Protein AF-A0A4U5WR11-F1 (afdb_monomer)

Foldseek 3Di:
DDDDDDDDDDDDDDPPPPPPDQWDFDDDDDDDDDDDPPPPADDDRKRKTWGQLVVLLVVLVVVLVVCVVCVVVVCVVQNDVVSVVVNCVSVVSSVCSVVVVDIDIDIDDADADPNRDRPDDPVCVVCVCVVVVD

pLDDT: mean 70.76, std 23.69, range [25.77, 98.44]

Radius of gyration: 22.67 Å; Cα contacts (8 Å, |Δi|>4): 100; chains: 1; bounding box: 49×56×50 Å

InterPro domains:
  IPR029063 S-adenosyl-L-methionine-dependent methyltransferase superfamily [G3DSA:3.40.50.150] (45-116)
  IPR029063 S-adenosyl-L-methionine-dependent methyltransferase superfamily [SSF53335] (55-112)

Mean predicted aligned error: 14.85 Å

Organism: Streptomyces lasalocidi (NCBI:txid324833)

Nearest PDB structures (foldseek):
  2fk8-assembly1_A  TM=9.604E-01  e=1.296E-01  Mycobacterium tuberculosis H37Rv
  3ujc-assembly1_A  TM=9.455E-01  e=2.044E+00  Plasmodium falciparum
  3ujd-assembly1_A  TM=8.895E-01  e=1.798E+00  Plasmodium falciparum
  3uj7-assembly1_A  TM=9.472E-01  e=2.817E+00  Plasmodium falciparum

Secondary structure (DSSP, 8-state):
-----------------TTS-S-B----PPPPP---TT--SPPP--EEEEPPHHHHHHHHHHHHHHHHHTHHHHHHHH-HHHHHHHHHHHHHHHHHHHTTS---EEEE-----TTS--S--HHHHHHTTGGGG-

Structure (mmCIF, N/CA/C/O backbone):
data_AF-A0A4U5WR11-F1
#
_entry.id   AF-A0A4U5WR11-F1
#
loop_
_atom_site.group_PDB
_atom_site.id
_atom_site.type_symbol
_atom_site.label_atom_id
_atom_site.label_alt_id
_atom_site.label_comp_id
_atom_site.label_asym_id
_atom_site.label_entity_id
_atom_site.label_seq_id
_atom_site.pdbx_PDB_ins_code
_atom_site.Cartn_x
_atom_site.Cartn_y
_atom_site.Cartn_z
_atom_site.occupancy
_atom_site.B_iso_or_equiv
_atom_site.auth_seq_id
_atom_site.auth_comp_id
_atom_site.auth_asym_id
_atom_site.auth_atom_id
_atom_site.pdbx_PDB_model_num
ATOM 1 N N . MET A 1 1 ? 32.693 37.971 -1.511 1.00 29.73 1 MET A N 1
ATOM 2 C CA . MET A 1 1 ? 31.453 38.308 -2.238 1.00 29.73 1 MET A CA 1
ATOM 3 C C . MET A 1 1 ? 31.050 37.138 -3.125 1.00 29.73 1 MET A C 1
ATOM 5 O O . MET A 1 1 ? 31.803 36.830 -4.039 1.00 29.73 1 MET A O 1
ATOM 9 N N . PRO A 1 2 ? 29.925 36.464 -2.843 1.00 39.09 2 PRO A N 1
ATOM 10 C CA . PRO A 1 2 ? 29.260 35.546 -3.765 1.00 39.09 2 PRO A CA 1
ATOM 11 C C . PRO A 1 2 ? 28.144 36.288 -4.528 1.00 39.09 2 PRO A C 1
ATOM 13 O O . PRO A 1 2 ? 27.501 37.163 -3.954 1.00 39.09 2 PRO A O 1
ATOM 16 N N . LEU A 1 3 ? 27.882 35.950 -5.792 1.00 30.75 3 LEU A N 1
ATOM 17 C CA . LEU A 1 3 ? 26.654 36.355 -6.490 1.00 30.75 3 LEU A CA 1
ATOM 18 C C . LEU A 1 3 ? 26.300 35.367 -7.605 1.00 30.75 3 LEU A C 1
ATOM 20 O O . LEU A 1 3 ? 27.138 34.634 -8.121 1.00 30.75 3 LEU A O 1
ATOM 24 N N . ALA A 1 4 ? 25.003 35.319 -7.870 1.00 29.47 4 ALA A N 1
ATOM 25 C CA . ALA A 1 4 ? 24.249 34.216 -8.431 1.00 29.47 4 ALA A CA 1
ATOM 26 C C . ALA A 1 4 ? 24.020 34.308 -9.952 1.00 29.47 4 ALA A C 1
ATOM 28 O O . ALA A 1 4 ? 24.153 35.369 -10.545 1.00 29.47 4 ALA A O 1
ATOM 29 N N . ARG A 1 5 ? 23.450 33.206 -10.470 1.00 30.11 5 ARG A N 1
ATOM 30 C CA . ARG A 1 5 ? 22.416 33.122 -11.525 1.00 30.11 5 ARG A CA 1
ATOM 31 C C . ARG A 1 5 ? 22.797 33.406 -12.986 1.00 30.11 5 ARG A C 1
ATOM 33 O O . ARG A 1 5 ? 23.239 34.482 -13.352 1.00 30.11 5 ARG A O 1
ATOM 40 N N . GLY A 1 6 ? 22.380 32.466 -13.838 1.00 25.77 6 GLY A N 1
ATOM 41 C CA . GLY A 1 6 ? 22.185 32.658 -15.274 1.00 25.77 6 GLY A CA 1
ATOM 42 C C . GLY A 1 6 ? 21.371 31.510 -15.873 1.00 25.77 6 GLY A C 1
ATOM 43 O O . GLY A 1 6 ? 21.933 30.528 -16.340 1.00 25.77 6 GLY A O 1
ATOM 44 N N . LEU A 1 7 ? 20.042 31.622 -15.802 1.00 35.16 7 LEU A N 1
ATOM 45 C CA . LEU A 1 7 ? 19.093 30.849 -16.608 1.00 35.16 7 LEU A CA 1
ATOM 46 C C . LEU A 1 7 ? 19.219 31.299 -18.070 1.00 35.16 7 LEU A C 1
ATOM 48 O O . LEU A 1 7 ? 19.145 32.497 -18.328 1.00 35.16 7 LEU A O 1
ATOM 52 N N . VAL A 1 8 ? 19.302 30.365 -19.016 1.00 34.72 8 VAL A N 1
ATOM 53 C CA . VAL A 1 8 ? 18.933 30.623 -20.416 1.00 34.72 8 VAL A CA 1
ATOM 54 C C . VAL A 1 8 ? 17.836 29.635 -20.783 1.00 34.72 8 VAL A C 1
ATOM 56 O O . VAL A 1 8 ? 18.075 28.440 -20.942 1.00 34.72 8 VAL A O 1
ATOM 59 N N . GLY A 1 9 ? 16.610 30.154 -20.849 1.00 28.62 9 GLY A N 1
ATOM 60 C CA . GLY A 1 9 ? 15.494 29.507 -21.521 1.00 28.62 9 GLY A CA 1
ATOM 61 C C . GLY A 1 9 ? 15.543 29.827 -23.013 1.00 28.62 9 GLY A C 1
ATOM 62 O O . GLY A 1 9 ? 15.762 30.976 -23.390 1.00 28.62 9 GLY A O 1
ATOM 63 N N . GLY A 1 10 ? 15.339 28.807 -23.844 1.00 28.31 10 GLY A N 1
ATOM 64 C CA . GLY A 1 10 ? 14.993 28.942 -25.258 1.00 28.31 10 GLY A CA 1
ATOM 65 C C . GLY A 1 10 ? 13.517 28.573 -25.478 1.00 28.31 10 GLY A C 1
ATOM 66 O O . GLY A 1 10 ? 12.977 27.782 -24.699 1.00 28.31 10 GLY A O 1
ATOM 67 N N . PRO A 1 11 ? 12.835 29.148 -26.485 1.00 43.34 11 PRO A N 1
ATOM 68 C CA . PRO A 1 11 ? 11.390 29.322 -26.469 1.00 43.34 11 PRO A CA 1
ATOM 69 C C . PRO A 1 11 ? 10.694 28.386 -27.459 1.00 43.34 11 PRO A C 1
ATOM 71 O O . PRO A 1 11 ? 10.675 28.680 -28.639 1.00 43.34 11 PRO A O 1
ATOM 74 N N . HIS A 1 12 ? 10.061 27.312 -26.989 1.00 32.62 12 HIS A N 1
ATOM 75 C CA . HIS A 1 12 ? 8.885 26.720 -27.642 1.00 32.62 12 HIS A CA 1
ATOM 76 C C . HIS A 1 12 ? 8.052 26.018 -26.569 1.00 32.62 12 HIS A C 1
ATOM 78 O O . HIS A 1 12 ? 8.294 24.874 -26.194 1.00 32.62 12 HIS A O 1
ATOM 84 N N . GLY A 1 13 ? 7.089 26.759 -26.023 1.00 31.64 13 GLY A N 1
ATOM 85 C CA . GLY A 1 13 ? 6.058 26.207 -25.165 1.00 31.64 13 GLY A CA 1
ATOM 86 C C . GLY A 1 13 ? 5.026 25.470 -26.007 1.00 31.64 13 GLY A C 1
ATOM 87 O O . GLY A 1 13 ? 4.262 26.088 -26.740 1.00 31.64 13 GLY A O 1
ATOM 88 N N . THR A 1 14 ? 4.952 24.159 -25.833 1.00 31.53 14 THR A N 1
ATOM 89 C CA . THR A 1 14 ? 3.661 23.473 -25.801 1.00 31.53 14 THR A CA 1
ATOM 90 C C . THR A 1 14 ? 3.428 23.064 -24.352 1.00 31.53 14 THR A C 1
ATOM 92 O O . THR A 1 14 ? 4.290 22.376 -23.797 1.00 31.53 14 THR A O 1
ATOM 95 N N . PRO A 1 15 ? 2.325 23.477 -23.704 1.00 31.36 15 PRO A N 1
ATOM 96 C CA . PRO A 1 15 ? 2.013 23.021 -22.359 1.00 31.36 15 PRO A CA 1
ATOM 97 C C . PRO A 1 15 ? 1.760 21.514 -22.419 1.00 31.36 15 PRO A C 1
ATOM 99 O O . PRO A 1 15 ? 0.727 21.056 -22.907 1.00 31.36 15 PRO A O 1
ATOM 102 N N . THR A 1 16 ? 2.724 20.720 -21.958 1.00 36.72 16 THR A N 1
ATOM 103 C CA . THR A 1 16 ? 2.496 19.303 -21.702 1.00 36.72 16 THR A CA 1
ATOM 104 C C . THR A 1 16 ? 1.477 19.215 -20.577 1.00 36.72 16 THR A C 1
ATOM 106 O O . THR A 1 16 ? 1.727 19.579 -19.431 1.00 36.72 16 THR A O 1
ATOM 109 N N . SER A 1 17 ? 0.278 18.799 -20.966 1.00 30.62 17 SER A N 1
ATOM 110 C CA . SER A 1 17 ? -0.873 18.575 -20.105 1.00 30.62 17 SER A CA 1
ATOM 111 C C . SER A 1 17 ? -0.467 17.907 -18.775 1.00 30.62 17 SER A C 1
ATOM 113 O O . SER A 1 17 ? 0.213 16.872 -18.800 1.00 30.62 17 SER A O 1
ATOM 115 N N . PRO A 1 18 ? -0.900 18.427 -17.607 1.00 29.11 18 PRO A N 1
ATOM 116 C CA . PRO A 1 18 ? -0.550 17.886 -16.285 1.00 29.11 18 PRO A CA 1
ATOM 117 C C . PRO A 1 18 ? -1.101 16.470 -16.027 1.00 29.11 18 PRO A C 1
ATOM 119 O O . PRO A 1 18 ? -0.848 15.879 -14.979 1.00 29.11 18 PRO A O 1
ATOM 122 N N . LEU A 1 19 ? -1.828 15.899 -16.990 1.00 33.19 19 LEU A N 1
ATOM 123 C CA . LEU A 1 19 ? -2.414 14.565 -16.929 1.00 33.19 19 LEU A CA 1
ATOM 124 C C . LEU A 1 19 ? -1.538 13.457 -17.549 1.00 33.19 19 LEU A C 1
ATOM 126 O O . LEU A 1 19 ? -1.915 12.294 -17.464 1.00 33.19 19 LEU A O 1
ATOM 130 N N . SER A 1 20 ? -0.356 13.763 -18.105 1.00 38.94 20 SER A N 1
ATOM 131 C CA . SER A 1 20 ? 0.486 12.756 -18.788 1.00 38.94 20 SER A CA 1
ATOM 132 C C . SER A 1 20 ? 1.690 12.224 -17.989 1.00 38.94 20 SER A C 1
ATOM 134 O O . SER A 1 20 ? 2.526 11.517 -18.551 1.00 38.94 20 SER A O 1
ATOM 136 N N . MET A 1 21 ? 1.812 12.511 -16.689 1.00 46.09 21 MET A N 1
ATOM 137 C CA . MET A 1 21 ? 2.940 12.019 -15.877 1.00 46.09 21 MET A CA 1
ATOM 138 C C . MET A 1 21 ? 2.482 11.157 -14.686 1.00 46.09 21 MET A C 1
ATOM 140 O O . MET A 1 21 ? 2.283 11.673 -13.583 1.00 46.09 21 MET A O 1
ATOM 144 N N . PRO A 1 22 ? 2.363 9.819 -14.836 1.00 44.09 22 PRO A N 1
ATOM 145 C CA . PRO A 1 22 ? 2.345 8.916 -13.691 1.00 44.09 22 PRO A CA 1
ATOM 146 C C . PRO A 1 22 ? 3.694 8.241 -13.419 1.00 44.09 22 PRO A C 1
ATOM 148 O O . PRO A 1 22 ? 3.858 7.724 -12.322 1.00 44.09 22 PRO A O 1
ATOM 151 N N . PHE A 1 23 ? 4.654 8.237 -14.345 1.00 42.38 23 PHE A N 1
ATOM 152 C CA . PHE A 1 23 ? 5.842 7.389 -14.230 1.00 42.38 23 PH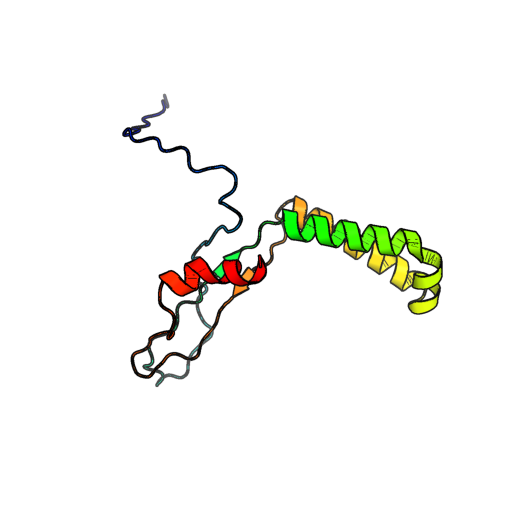E A CA 1
ATOM 153 C C . PHE A 1 23 ? 7.127 8.200 -14.355 1.00 42.38 23 PHE A C 1
ATOM 155 O O . PHE A 1 23 ? 7.453 8.711 -15.422 1.00 42.38 23 PHE A O 1
ATOM 162 N N . THR A 1 24 ? 7.894 8.286 -13.270 1.00 47.59 24 THR A N 1
ATOM 163 C CA . THR A 1 24 ? 9.300 8.677 -13.364 1.00 47.59 24 THR A CA 1
ATOM 164 C C . THR A 1 24 ? 10.108 7.434 -13.728 1.00 47.59 24 THR A C 1
ATOM 166 O O . THR A 1 24 ? 10.498 6.637 -12.874 1.00 47.59 24 THR A O 1
ATOM 169 N N . CYS A 1 25 ? 10.348 7.239 -15.025 1.00 42.84 25 CYS A N 1
ATOM 170 C CA . CYS A 1 25 ? 11.342 6.285 -15.512 1.00 42.84 25 CYS A CA 1
ATOM 171 C C . CYS A 1 25 ? 12.740 6.836 -15.196 1.00 42.84 25 CYS A C 1
ATOM 173 O O . CYS A 1 25 ? 13.353 7.519 -16.010 1.00 42.84 25 CYS A O 1
ATOM 175 N N . GLN A 1 26 ? 13.236 6.597 -13.981 1.00 42.78 26 GLN A N 1
ATOM 176 C CA . GLN A 1 26 ? 14.629 6.871 -13.632 1.00 42.78 26 GLN A CA 1
ATOM 177 C C . GLN A 1 26 ? 15.473 5.628 -13.913 1.00 42.78 26 GLN A C 1
ATOM 179 O O . GLN A 1 26 ? 15.423 4.644 -13.172 1.00 42.78 26 GLN A O 1
ATOM 184 N N . GLY A 1 27 ? 16.292 5.694 -14.963 1.00 34.53 27 GLY A N 1
ATOM 185 C CA . GLY A 1 27 ? 17.393 4.759 -15.158 1.00 34.53 27 GLY A CA 1
ATOM 186 C C . GLY A 1 27 ? 18.467 5.004 -14.099 1.00 34.53 27 GLY A C 1
ATOM 187 O O . GLY A 1 27 ? 19.276 5.913 -14.243 1.00 34.53 27 GLY A O 1
ATOM 188 N N . ARG A 1 28 ? 18.471 4.219 -13.018 1.00 39.41 28 ARG A N 1
ATOM 189 C CA . ARG A 1 28 ? 19.668 4.039 -12.183 1.00 39.41 28 ARG A CA 1
ATOM 190 C C . ARG A 1 28 ? 20.132 2.598 -12.300 1.00 39.41 28 ARG A C 1
ATOM 192 O O . ARG A 1 28 ? 19.418 1.670 -11.928 1.00 39.41 28 ARG A O 1
ATOM 199 N N . GLU A 1 29 ? 21.329 2.456 -12.847 1.00 38.88 29 GLU A N 1
ATOM 200 C CA . GLU A 1 29 ? 22.064 1.210 -13.014 1.00 38.88 29 GLU A CA 1
ATOM 201 C C . GLU A 1 29 ? 22.345 0.602 -11.633 1.00 38.88 29 GLU A C 1
ATOM 203 O O . GLU A 1 29 ? 22.996 1.214 -10.790 1.00 38.88 29 GLU A O 1
ATOM 208 N N . THR A 1 30 ? 21.816 -0.593 -11.369 1.00 40.06 30 THR A N 1
ATOM 209 C CA . THR A 1 30 ? 22.225 -1.390 -10.203 1.00 40.06 30 THR A CA 1
ATOM 210 C C . THR A 1 30 ? 23.312 -2.356 -10.679 1.00 40.06 30 THR A C 1
ATOM 212 O O . THR A 1 30 ? 23.058 -3.081 -11.645 1.00 40.06 30 THR A O 1
ATOM 215 N N . PRO A 1 31 ? 24.509 -2.392 -10.066 1.00 36.53 31 PRO A N 1
ATOM 216 C CA . PRO A 1 31 ? 25.561 -3.300 -10.506 1.00 36.53 31 PRO A CA 1
ATOM 217 C C . PRO A 1 31 ? 25.120 -4.756 -10.263 1.00 36.53 31 PRO A C 1
ATOM 219 O O . PRO A 1 31 ? 24.656 -5.079 -9.164 1.00 36.53 31 PRO A O 1
ATOM 222 N N . PRO A 1 32 ? 25.207 -5.650 -11.265 1.00 48.34 32 PRO A N 1
ATOM 223 C CA . PRO A 1 32 ? 24.748 -7.027 -11.112 1.00 48.34 32 PRO A CA 1
ATOM 224 C C . PRO A 1 32 ? 25.657 -7.838 -10.171 1.00 48.34 32 PRO A C 1
ATOM 226 O O . PRO A 1 32 ? 26.868 -7.622 -10.105 1.00 48.34 32 PRO A O 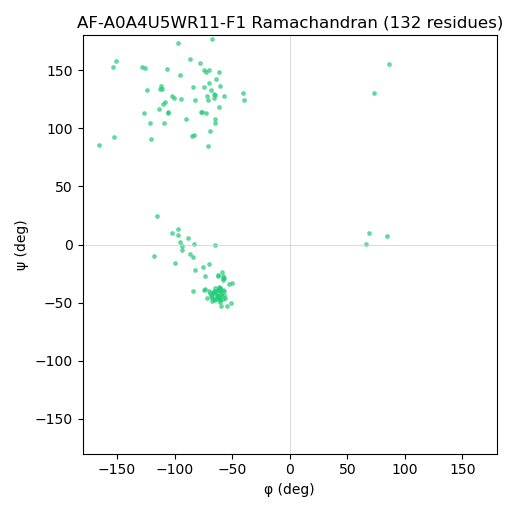1
ATOM 229 N N . ARG A 1 33 ? 25.077 -8.830 -9.473 1.00 53.31 33 ARG A N 1
ATOM 230 C CA . ARG A 1 33 ? 25.840 -9.875 -8.761 1.00 53.31 33 ARG A CA 1
ATOM 231 C C . ARG A 1 33 ? 26.685 -10.687 -9.757 1.00 53.31 33 ARG A C 1
ATOM 233 O O . ARG A 1 33 ? 26.277 -10.869 -10.904 1.00 53.31 33 ARG A O 1
ATOM 240 N N . ARG A 1 34 ? 27.851 -11.163 -9.284 1.00 48.81 34 ARG A N 1
ATOM 241 C CA . ARG A 1 34 ? 28.904 -11.867 -10.049 1.00 48.81 34 ARG A CA 1
ATOM 242 C C . ARG A 1 34 ? 28.332 -12.843 -11.083 1.00 48.81 34 ARG A C 1
ATOM 244 O O . ARG A 1 34 ? 27.572 -13.743 -10.737 1.00 48.81 34 ARG A O 1
ATOM 251 N N . THR A 1 35 ? 28.734 -12.668 -12.337 1.00 54.09 35 THR A N 1
ATOM 252 C CA . THR A 1 35 ? 28.397 -13.571 -13.440 1.00 54.09 35 THR A CA 1
ATOM 253 C C . THR A 1 35 ? 29.351 -14.737 -13.583 1.00 54.09 35 THR A C 1
ATOM 255 O O . THR A 1 35 ? 30.494 -14.686 -13.135 1.00 54.09 35 THR A O 1
ATOM 258 N N . ARG A 1 36 ? 28.860 -15.781 -14.261 1.00 55.94 36 ARG A N 1
ATOM 259 C CA . ARG A 1 36 ? 29.685 -16.852 -14.815 1.00 55.94 36 ARG A CA 1
ATOM 260 C C . ARG A 1 36 ? 30.674 -16.239 -15.829 1.00 55.94 36 ARG A C 1
ATOM 262 O O . ARG A 1 36 ? 30.237 -15.386 -16.600 1.00 55.94 36 ARG A O 1
ATOM 269 N N . PRO A 1 37 ? 31.956 -16.639 -15.832 1.00 61.59 37 PRO A N 1
ATOM 270 C CA . PRO A 1 37 ? 32.985 -16.015 -16.671 1.00 61.59 37 PRO A CA 1
ATOM 271 C C . PRO A 1 37 ? 32.698 -16.031 -18.185 1.00 61.59 37 PRO A C 1
ATOM 273 O O . PRO A 1 37 ? 33.064 -15.077 -18.859 1.00 61.59 37 PRO A O 1
ATOM 276 N N . ASP A 1 38 ? 31.988 -17.047 -18.693 1.00 62.28 38 ASP A N 1
ATOM 277 C CA . ASP A 1 38 ? 31.788 -17.276 -20.141 1.00 62.28 38 ASP A CA 1
ATOM 278 C C . ASP A 1 38 ? 30.465 -16.726 -20.717 1.00 62.28 38 ASP A C 1
ATOM 280 O O . ASP A 1 38 ? 30.049 -17.095 -21.817 1.00 62.28 38 ASP A O 1
ATOM 284 N N . ASP A 1 39 ? 29.737 -15.878 -19.984 1.00 64.19 39 ASP A N 1
ATOM 285 C CA . ASP A 1 39 ? 28.475 -15.320 -20.492 1.00 64.19 39 ASP A CA 1
ATOM 286 C C . ASP A 1 39 ? 28.715 -14.073 -21.361 1.00 64.19 39 ASP A C 1
ATOM 288 O O . ASP A 1 39 ? 28.789 -12.948 -20.864 1.00 64.19 39 ASP A O 1
ATOM 292 N N . HIS A 1 40 ? 28.828 -14.286 -22.675 1.00 65.62 40 HIS A N 1
ATOM 293 C CA . HIS A 1 40 ? 29.012 -13.232 -23.680 1.00 65.62 40 HIS A CA 1
ATOM 294 C C . HIS A 1 40 ? 27.700 -12.638 -24.220 1.00 65.62 40 HIS A C 1
ATOM 296 O O . HIS A 1 40 ? 27.734 -11.833 -25.154 1.00 65.62 40 HIS A O 1
ATOM 302 N N . ARG A 1 41 ? 26.528 -13.013 -23.682 1.00 63.56 41 ARG A N 1
ATOM 303 C CA . ARG A 1 41 ? 25.260 -12.462 -24.182 1.00 63.56 41 ARG A CA 1
ATOM 304 C C . ARG A 1 41 ? 25.115 -10.982 -23.807 1.00 63.56 41 ARG A C 1
ATOM 306 O O . ARG A 1 41 ? 25.396 -10.608 -22.664 1.00 63.56 41 ARG A O 1
ATOM 313 N N . PRO A 1 42 ? 24.609 -10.132 -24.720 1.00 49.78 42 PRO A N 1
ATOM 314 C CA . PRO A 1 42 ? 24.244 -8.763 -24.380 1.00 49.78 42 PRO A CA 1
ATOM 315 C C . PRO A 1 42 ? 23.213 -8.760 -23.240 1.00 49.78 42 PRO A C 1
ATOM 317 O O . PRO A 1 42 ? 22.198 -9.459 -23.276 1.00 49.78 42 PRO A O 1
ATOM 320 N N . ARG A 1 43 ? 23.502 -7.986 -22.187 1.00 55.72 43 ARG A N 1
ATOM 321 C CA . ARG A 1 43 ? 22.645 -7.874 -21.000 1.00 55.72 43 ARG A CA 1
ATOM 322 C C . ARG A 1 43 ? 21.383 -7.083 -21.359 1.00 55.72 43 ARG A C 1
ATOM 324 O O . ARG A 1 43 ? 21.518 -5.949 -21.825 1.00 55.72 43 ARG A O 1
ATOM 331 N N . PRO A 1 44 ? 20.171 -7.591 -21.077 1.00 53.25 44 PRO A N 1
ATOM 332 C CA . PRO A 1 44 ? 18.981 -6.761 -21.187 1.00 53.25 44 PRO A CA 1
ATOM 333 C C . PRO A 1 44 ? 19.068 -5.635 -20.149 1.00 53.25 44 PRO A C 1
ATOM 335 O O . PRO A 1 44 ? 19.308 -5.889 -18.967 1.00 53.25 44 PRO A O 1
ATOM 338 N N . ARG A 1 45 ? 18.886 -4.381 -20.580 1.00 55.06 45 ARG A N 1
ATOM 339 C CA . ARG A 1 45 ? 18.732 -3.248 -19.658 1.00 55.06 45 ARG A CA 1
ATOM 340 C C . ARG A 1 45 ? 17.302 -3.295 -19.112 1.00 55.06 45 ARG A C 1
ATOM 342 O O . ARG A 1 45 ? 16.375 -3.136 -19.904 1.00 55.06 45 ARG A O 1
ATOM 349 N N . PRO A 1 46 ? 17.081 -3.541 -17.810 1.00 57.84 46 PRO A N 1
ATOM 350 C CA . PRO A 1 46 ? 15.727 -3.597 -17.283 1.00 57.84 46 PRO A CA 1
ATOM 351 C C . PRO A 1 46 ? 15.076 -2.217 -17.394 1.00 57.84 46 PRO A C 1
ATOM 353 O O . PRO A 1 46 ? 15.605 -1.223 -16.892 1.00 57.84 46 PRO A O 1
ATOM 356 N N . PHE A 1 47 ? 13.909 -2.161 -18.031 1.00 59.38 47 PHE A N 1
ATOM 357 C CA . PHE A 1 47 ? 13.048 -0.989 -17.960 1.00 59.38 47 PHE A CA 1
ATOM 358 C C . PHE A 1 47 ? 12.421 -0.951 -16.561 1.00 59.38 47 PHE A C 1
ATOM 360 O O . PHE A 1 47 ? 11.658 -1.846 -16.190 1.00 59.38 47 PHE A O 1
ATOM 367 N N . ARG A 1 48 ? 12.791 0.059 -15.765 1.00 64.38 48 ARG A N 1
ATOM 368 C CA . ARG A 1 48 ? 12.259 0.293 -14.416 1.00 64.38 48 ARG A CA 1
ATOM 369 C C . ARG A 1 48 ? 11.307 1.481 -14.446 1.00 64.38 48 ARG A C 1
ATOM 371 O O . ARG A 1 48 ? 11.734 2.620 -14.634 1.00 64.38 48 ARG A O 1
ATOM 378 N N . CYS A 1 49 ? 10.031 1.209 -14.206 1.00 66.06 49 CYS A N 1
ATOM 379 C CA . CYS A 1 49 ? 9.000 2.231 -14.069 1.00 66.06 49 CYS A CA 1
ATOM 380 C C . CYS A 1 49 ? 8.633 2.358 -12.589 1.00 66.06 49 CYS A C 1
ATOM 382 O O . CYS A 1 49 ? 8.072 1.424 -12.008 1.00 66.06 49 CYS A O 1
ATOM 384 N N . ARG A 1 50 ? 8.928 3.505 -11.965 1.00 72.75 50 ARG A N 1
ATOM 385 C CA . ARG A 1 50 ? 8.482 3.769 -10.592 1.00 72.75 50 ARG A CA 1
ATOM 386 C C . ARG A 1 50 ? 7.041 4.264 -10.613 1.00 72.75 50 ARG A C 1
ATOM 388 O O . ARG A 1 50 ? 6.730 5.253 -11.276 1.00 72.75 50 ARG A O 1
ATOM 395 N N . ALA A 1 51 ? 6.167 3.579 -9.883 1.00 73.31 51 ALA A N 1
ATOM 396 C CA . ALA A 1 51 ? 4.790 4.017 -9.709 1.00 73.31 51 ALA A CA 1
ATOM 397 C C . ALA A 1 51 ? 4.730 5.234 -8.765 1.00 73.31 51 ALA A C 1
ATOM 399 O O . ALA A 1 51 ? 5.535 5.345 -7.833 1.00 73.31 51 ALA A O 1
ATOM 400 N N . PRO A 1 52 ? 3.764 6.146 -8.956 1.00 79.25 52 PRO A N 1
ATOM 401 C CA . PRO A 1 52 ? 3.630 7.302 -8.092 1.00 79.25 52 PRO A CA 1
ATOM 402 C C . PRO A 1 52 ? 3.048 6.862 -6.746 1.00 79.25 52 PRO A C 1
ATOM 404 O O . PRO A 1 52 ? 2.050 6.138 -6.698 1.00 79.25 52 PRO A O 1
ATOM 407 N N . ALA A 1 53 ? 3.625 7.359 -5.649 1.00 82.38 53 ALA A N 1
ATOM 408 C CA . ALA A 1 53 ? 3.236 6.988 -4.288 1.00 82.38 53 ALA A CA 1
ATOM 409 C C . ALA A 1 53 ? 1.729 7.136 -4.014 1.00 82.38 53 ALA A C 1
ATOM 411 O O . ALA A 1 53 ? 1.139 6.294 -3.339 1.00 82.38 53 ALA A O 1
ATOM 412 N N . ARG A 1 54 ? 1.079 8.140 -4.628 1.00 86.81 54 ARG A N 1
ATOM 413 C CA . ARG A 1 54 ? -0.371 8.386 -4.518 1.00 86.81 54 ARG A CA 1
ATOM 414 C C . ARG A 1 54 ? -1.227 7.145 -4.780 1.00 86.81 54 ARG A C 1
ATOM 416 O O . ARG A 1 54 ? -2.308 7.026 -4.215 1.00 86.81 54 ARG A O 1
ATOM 423 N N . ARG A 1 55 ? -0.782 6.244 -5.670 1.00 86.00 55 ARG A N 1
ATOM 424 C CA . ARG A 1 55 ? -1.557 5.050 -6.020 1.00 86.00 55 ARG A CA 1
ATOM 425 C C . ARG A 1 55 ? -1.605 4.078 -4.848 1.00 86.00 55 ARG A C 1
ATOM 427 O O . ARG A 1 55 ? -2.670 3.552 -4.562 1.00 86.00 55 ARG A O 1
ATOM 434 N N . HIS A 1 56 ? -0.488 3.895 -4.152 1.00 89.31 56 HIS A N 1
ATOM 435 C CA . HIS A 1 56 ? -0.424 3.009 -2.994 1.00 89.31 56 HIS A CA 1
ATOM 436 C C . HIS A 1 56 ? -1.105 3.608 -1.775 1.00 89.31 56 HIS A C 1
ATOM 438 O O . HIS A 1 56 ? -1.837 2.883 -1.117 1.00 89.31 56 HIS A O 1
ATOM 444 N N . VAL A 1 57 ? -0.966 4.918 -1.542 1.00 93.75 57 VAL A N 1
ATOM 445 C CA . VAL A 1 57 ? -1.703 5.608 -0.468 1.00 93.75 57 VAL A CA 1
ATOM 446 C C . VAL A 1 57 ? -3.208 5.359 -0.608 1.00 93.75 57 VAL A C 1
ATOM 448 O O . VAL A 1 57 ? -3.813 4.788 0.289 1.00 93.75 57 VAL A O 1
ATOM 451 N N . ARG A 1 58 ? -3.790 5.631 -1.788 1.00 94.44 58 ARG A N 1
ATOM 452 C CA . ARG A 1 58 ? -5.225 5.394 -2.045 1.00 94.44 58 ARG A CA 1
ATOM 453 C C . ARG A 1 58 ? -5.653 3.943 -1.819 1.00 94.44 58 ARG A C 1
ATOM 455 O O . ARG A 1 58 ? -6.744 3.693 -1.317 1.00 94.44 58 ARG A O 1
ATOM 462 N N . THR A 1 59 ? -4.827 2.982 -2.229 1.00 95.06 59 THR A N 1
ATOM 463 C CA . THR A 1 59 ? -5.117 1.556 -2.033 1.00 95.06 59 THR A CA 1
ATOM 464 C C . THR A 1 59 ? -5.080 1.174 -0.556 1.00 95.06 59 THR A C 1
ATOM 466 O O . THR A 1 59 ? -5.992 0.501 -0.084 1.00 95.06 59 THR A O 1
ATOM 469 N N . ILE A 1 60 ? -4.059 1.620 0.174 1.00 96.31 60 ILE A N 1
ATOM 470 C CA . ILE A 1 60 ? -3.901 1.324 1.598 1.00 96.31 60 ILE A CA 1
ATOM 471 C C . ILE A 1 60 ? -5.028 1.973 2.405 1.00 96.31 60 ILE A C 1
ATOM 473 O O . ILE A 1 60 ? -5.593 1.309 3.267 1.00 96.31 60 ILE A O 1
ATOM 477 N N . ASP A 1 61 ? -5.426 3.204 2.076 1.00 96.88 61 ASP A N 1
ATOM 478 C CA . ASP A 1 61 ? -6.562 3.878 2.714 1.00 96.88 61 ASP A CA 1
ATOM 479 C C . ASP A 1 61 ? -7.866 3.094 2.520 1.00 96.88 61 ASP A C 1
ATOM 481 O O . ASP A 1 61 ? -8.641 2.918 3.462 1.00 96.88 61 ASP A O 1
ATOM 485 N N . ALA A 1 62 ? -8.103 2.567 1.313 1.00 97.69 62 ALA A N 1
ATOM 486 C CA . ALA A 1 62 ? -9.271 1.735 1.039 1.00 97.69 62 ALA A CA 1
ATOM 487 C C . ALA A 1 62 ? -9.255 0.430 1.856 1.00 97.69 62 ALA A C 1
ATOM 489 O O . ALA A 1 62 ? -10.292 0.024 2.388 1.00 97.69 62 ALA A O 1
ATOM 490 N N . TRP A 1 63 ? -8.092 -0.212 1.993 1.00 97.50 63 TRP A N 1
ATOM 491 C CA . TRP A 1 63 ? -7.938 -1.420 2.809 1.00 97.50 63 TRP A CA 1
ATOM 492 C C . TRP A 1 63 ? -8.100 -1.143 4.300 1.00 97.50 63 TRP A C 1
ATOM 494 O O . TRP A 1 63 ? -8.811 -1.883 4.973 1.00 97.50 63 TRP A O 1
ATOM 504 N N . HIS A 1 64 ? -7.498 -0.066 4.802 1.00 97.56 64 HIS A N 1
ATOM 505 C CA . HIS A 1 64 ? -7.633 0.359 6.190 1.00 97.56 64 HIS A CA 1
ATOM 506 C C . HIS A 1 64 ? -9.096 0.663 6.520 1.00 97.56 64 HIS A C 1
ATOM 508 O O . HIS A 1 64 ? -9.630 0.103 7.469 1.00 97.56 64 HIS A O 1
ATOM 514 N N . ARG A 1 65 ? -9.798 1.433 5.677 1.00 98.00 65 ARG A N 1
ATOM 515 C CA . ARG A 1 65 ? -11.237 1.682 5.845 1.00 98.00 65 ARG A CA 1
ATOM 516 C C . ARG A 1 65 ? -12.048 0.384 5.897 1.00 98.00 65 ARG A C 1
ATOM 518 O O . ARG A 1 65 ? -12.866 0.215 6.792 1.00 98.00 65 ARG A O 1
ATOM 525 N N . THR A 1 66 ? -11.785 -0.544 4.979 1.00 97.50 66 THR A N 1
ATOM 526 C CA . THR A 1 66 ? -12.480 -1.844 4.945 1.00 97.50 66 THR A CA 1
ATOM 527 C C . THR A 1 66 ? -12.206 -2.664 6.212 1.00 97.50 66 THR A C 1
ATOM 529 O O . THR A 1 66 ? -13.102 -3.321 6.737 1.00 97.50 66 THR A O 1
ATOM 532 N N . GLN A 1 67 ? -10.973 -2.629 6.726 1.00 97.19 67 GLN A N 1
ATOM 533 C CA . GLN A 1 67 ? -10.613 -3.283 7.982 1.00 97.19 67 GLN A CA 1
ATOM 534 C C . GLN A 1 67 ? -11.374 -2.680 9.168 1.00 97.19 67 GLN A C 1
ATOM 536 O O . GLN A 1 67 ? -11.878 -3.437 9.994 1.00 97.19 67 GLN A O 1
ATOM 541 N N . GLU A 1 68 ? -11.485 -1.354 9.237 1.00 97.69 68 GLU A N 1
ATOM 542 C CA . GLU A 1 68 ? -12.225 -0.664 10.296 1.00 97.69 68 GLU A CA 1
ATOM 543 C C . GLU A 1 68 ? -13.720 -0.973 10.264 1.00 97.69 68 GLU A C 1
ATOM 545 O O . GLU A 1 68 ? -14.299 -1.360 11.279 1.00 97.69 68 GLU A O 1
ATOM 550 N N . GLU A 1 69 ? -14.335 -0.885 9.084 1.00 98.44 69 GLU A N 1
ATOM 551 C CA . GLU A 1 69 ? -15.754 -1.202 8.875 1.00 98.44 69 GLU A CA 1
ATOM 552 C C . GLU A 1 69 ? -16.089 -2.649 9.284 1.00 98.44 69 GLU A C 1
ATOM 554 O O . GLU A 1 69 ? -17.201 -2.944 9.726 1.00 98.44 69 GLU A O 1
ATOM 559 N N . HIS A 1 70 ? -15.119 -3.562 9.187 1.00 97.69 70 HIS A N 1
ATOM 560 C CA . HIS A 1 70 ? -15.287 -4.980 9.501 1.00 97.69 70 HIS A CA 1
ATOM 561 C C . HIS A 1 70 ? -14.453 -5.460 10.694 1.00 97.69 70 HIS A C 1
ATOM 563 O O . HIS A 1 70 ? -14.194 -6.663 10.814 1.00 97.69 70 HIS A O 1
ATOM 569 N N . TRP A 1 71 ? -14.079 -4.560 11.607 1.00 97.62 71 TRP A N 1
ATOM 570 C CA . TRP A 1 71 ? -13.116 -4.839 12.676 1.00 97.62 71 TRP A CA 1
ATOM 571 C C . TRP A 1 71 ? -13.438 -6.102 13.482 1.00 97.62 71 TRP A C 1
ATOM 573 O O . TRP A 1 71 ? -12.602 -6.994 13.599 1.00 97.62 71 TRP A O 1
ATOM 583 N N . ALA A 1 72 ? -14.674 -6.250 13.970 1.00 98.12 72 ALA A N 1
ATOM 584 C CA . ALA A 1 72 ? -15.072 -7.414 14.769 1.00 98.12 72 ALA A CA 1
ATOM 585 C C . ALA A 1 72 ? -14.933 -8.745 14.003 1.00 98.12 72 ALA A C 1
ATOM 587 O O . ALA A 1 72 ? -14.527 -9.764 14.566 1.00 98.12 72 ALA A O 1
ATOM 588 N N . ARG A 1 73 ? -15.243 -8.746 12.699 1.00 98.06 73 ARG A N 1
ATOM 589 C CA . ARG A 1 73 ? -15.060 -9.918 11.832 1.00 98.06 73 ARG A CA 1
ATOM 590 C C . ARG A 1 73 ? -13.578 -10.198 11.596 1.00 98.06 73 ARG A C 1
ATOM 592 O O . ARG A 1 73 ? -13.187 -11.361 11.582 1.00 98.06 73 ARG A O 1
ATOM 599 N N . PHE A 1 74 ? -12.776 -9.154 11.415 1.00 97.56 74 PHE A N 1
ATOM 600 C CA . PHE A 1 74 ? -11.337 -9.270 11.213 1.00 97.56 74 PHE A CA 1
ATOM 601 C C . PHE A 1 74 ? -10.640 -9.821 12.466 1.00 97.56 74 PHE A C 1
ATOM 603 O O . PHE A 1 74 ? -9.923 -10.812 12.377 1.00 97.56 74 PHE A O 1
ATOM 610 N N . VAL A 1 75 ? -10.954 -9.285 13.651 1.00 98.44 75 VAL A N 1
ATOM 611 C CA . VAL A 1 75 ? -10.462 -9.785 14.948 1.00 98.44 75 VAL A CA 1
ATOM 612 C C . VAL A 1 75 ? -10.824 -11.253 15.156 1.00 98.44 75 VAL A C 1
ATOM 614 O O . VAL A 1 75 ? -9.974 -12.039 15.554 1.00 98.44 75 VAL A O 1
ATOM 617 N N . ARG A 1 76 ? -12.052 -11.666 14.828 1.00 98.31 76 ARG A N 1
ATOM 618 C CA . ARG A 1 76 ? -12.445 -13.085 14.891 1.00 98.31 76 ARG A CA 1
ATOM 619 C C . ARG A 1 76 ? -11.650 -13.992 13.950 1.00 98.31 76 ARG A C 1
ATOM 621 O O . ARG A 1 76 ? -11.573 -15.187 14.204 1.00 98.31 76 ARG A O 1
ATOM 628 N N . MET A 1 77 ? -11.132 -13.454 12.848 1.00 97.81 77 MET A N 1
ATOM 629 C CA . MET A 1 77 ? -10.399 -14.220 11.840 1.00 97.81 77 MET A CA 1
ATOM 630 C C . MET A 1 77 ? -8.925 -14.392 12.203 1.00 97.81 77 MET A C 1
ATOM 632 O O . MET A 1 77 ? -8.371 -15.460 11.966 1.00 97.81 77 MET A O 1
ATOM 636 N N . VAL A 1 78 ? -8.296 -13.349 12.751 1.00 97.00 78 VAL A N 1
ATOM 637 C CA . VAL A 1 78 ? -6.838 -13.311 12.960 1.00 97.00 78 VAL A CA 1
ATOM 638 C C . VAL A 1 78 ? -6.409 -13.199 14.427 1.00 97.00 78 VAL A C 1
ATOM 640 O O . VAL A 1 78 ? -5.230 -13.351 14.718 1.00 97.00 78 VAL A O 1
ATOM 643 N N . GLY A 1 79 ? -7.335 -12.939 15.350 1.00 97.69 79 GLY A N 1
ATOM 644 C CA . GLY A 1 79 ? -7.036 -12.584 16.739 1.00 97.69 79 GLY A CA 1
ATOM 645 C C . GLY A 1 79 ? -6.801 -11.081 16.932 1.00 97.69 79 GLY A C 1
ATOM 646 O O . GLY A 1 79 ? -6.443 -10.351 16.006 1.00 97.69 79 GLY A O 1
ATOM 647 N N . GLU A 1 80 ? -7.021 -10.591 18.154 1.00 97.69 80 GLU A N 1
ATOM 648 C CA . GLU A 1 8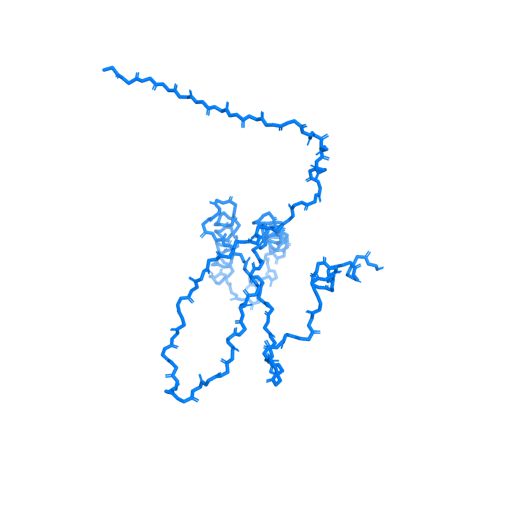0 ? -6.976 -9.154 18.459 1.00 97.69 80 GLU A CA 1
ATOM 649 C C . GLU A 1 80 ? -5.572 -8.550 18.324 1.00 97.69 80 GLU A C 1
ATOM 651 O O . GLU A 1 80 ? -5.416 -7.466 17.760 1.00 97.69 80 GLU A O 1
ATOM 656 N N . GLU A 1 81 ? -4.544 -9.253 18.798 1.00 98.12 81 GLU A N 1
ATOM 657 C CA . GLU A 1 81 ? -3.153 -8.800 18.706 1.00 98.12 81 GLU A CA 1
ATOM 658 C C . GLU A 1 81 ? -2.737 -8.600 17.243 1.00 98.12 81 GLU A C 1
ATOM 660 O O . GLU A 1 81 ? -2.322 -7.510 16.841 1.00 98.12 81 GLU A O 1
ATOM 665 N N . THR A 1 82 ? -2.941 -9.625 16.413 1.00 97.94 82 THR A N 1
ATOM 666 C CA . THR A 1 82 ? -2.638 -9.576 14.982 1.00 97.94 82 THR A CA 1
ATOM 667 C C . THR A 1 82 ? -3.466 -8.509 14.272 1.00 97.94 82 THR A C 1
ATOM 669 O O . THR A 1 82 ? -2.929 -7.789 13.429 1.00 97.94 82 THR A O 1
ATOM 672 N N . ALA A 1 83 ? -4.739 -8.330 14.639 1.00 97.56 83 ALA A N 1
ATOM 673 C CA . ALA A 1 83 ? -5.571 -7.272 14.074 1.00 97.56 83 ALA A CA 1
ATOM 674 C C . ALA A 1 83 ? -4.995 -5.870 14.337 1.00 97.56 83 ALA A C 1
ATOM 676 O O . ALA A 1 83 ? -4.930 -5.045 13.423 1.00 97.56 83 ALA A O 1
ATOM 677 N N . ARG A 1 84 ? -4.514 -5.604 15.558 1.00 97.69 84 ARG A N 1
ATOM 678 C CA . ARG A 1 84 ? -3.878 -4.323 15.916 1.00 97.69 84 ARG A CA 1
ATOM 679 C C . ARG A 1 84 ? -2.563 -4.105 15.166 1.00 97.69 84 ARG A C 1
ATOM 681 O O . ARG A 1 84 ? -2.314 -2.997 14.695 1.00 97.69 84 ARG A O 1
ATOM 688 N N . VAL A 1 85 ? -1.754 -5.151 14.994 1.00 98.12 85 VAL A N 1
ATOM 689 C CA . VAL A 1 85 ? -0.515 -5.080 14.199 1.00 98.12 85 VAL A CA 1
ATOM 690 C C . VAL A 1 85 ? -0.817 -4.758 12.735 1.00 98.12 85 VAL A C 1
ATOM 692 O O . VAL A 1 85 ? -0.176 -3.882 12.160 1.00 98.12 85 VAL A O 1
ATOM 695 N N . TRP A 1 86 ? -1.827 -5.397 12.139 1.00 97.81 86 TRP A N 1
ATOM 696 C CA . TRP A 1 86 ? -2.252 -5.097 10.769 1.00 97.81 86 TRP A CA 1
ATOM 697 C C . TRP A 1 86 ? -2.725 -3.654 10.601 1.00 97.81 86 TRP A C 1
ATOM 699 O O . TRP A 1 86 ? -2.405 -3.018 9.597 1.00 97.81 86 TRP A O 1
ATOM 709 N N . ARG A 1 87 ? -3.444 -3.119 11.588 1.00 97.44 87 ARG A N 1
ATOM 710 C CA . ARG A 1 87 ? -3.873 -1.719 11.593 1.00 97.44 87 ARG A CA 1
ATOM 711 C C . ARG A 1 87 ? -2.680 -0.766 11.573 1.00 97.44 87 ARG A C 1
ATOM 713 O O . ARG A 1 87 ? -2.599 0.111 10.715 1.00 97.44 87 ARG A O 1
ATOM 720 N N . LEU A 1 88 ? -1.712 -0.990 12.464 1.00 97.62 88 LEU A N 1
ATOM 721 C CA . LEU A 1 88 ? -0.465 -0.219 12.507 1.00 97.62 88 LEU A CA 1
ATOM 722 C C . LEU A 1 88 ? 0.331 -0.346 11.203 1.00 97.62 88 LEU A C 1
ATOM 724 O O . LEU A 1 88 ? 0.862 0.646 10.708 1.00 97.62 88 LEU A O 1
ATOM 728 N N . TYR A 1 89 ? 0.381 -1.546 10.624 1.00 97.12 89 TYR A N 1
ATOM 729 C CA . TYR A 1 89 ? 1.044 -1.801 9.350 1.00 97.12 89 TYR A CA 1
ATOM 730 C C . TYR A 1 89 ? 0.426 -0.990 8.204 1.00 97.12 89 TYR A C 1
ATOM 732 O O . TYR A 1 89 ? 1.161 -0.373 7.434 1.00 97.12 89 TYR A O 1
ATOM 740 N N . LEU A 1 90 ? -0.906 -0.941 8.103 1.00 97.00 90 LEU A N 1
ATOM 741 C CA . LEU A 1 90 ? -1.593 -0.183 7.055 1.00 97.00 90 LEU A CA 1
ATOM 742 C C . LEU A 1 90 ? -1.400 1.326 7.238 1.00 97.00 90 LEU A C 1
ATOM 744 O O . LEU A 1 90 ? -0.979 2.004 6.302 1.00 97.00 90 LEU A O 1
ATOM 748 N N . VAL A 1 91 ? -1.608 1.852 8.447 1.00 96.69 91 VAL A N 1
ATOM 749 C CA . VAL A 1 91 ? -1.410 3.285 8.729 1.00 96.69 91 VAL A CA 1
ATOM 750 C C . VAL A 1 91 ? 0.047 3.700 8.484 1.00 96.69 91 VAL A C 1
ATOM 752 O O . VAL A 1 91 ? 0.315 4.688 7.796 1.00 96.69 91 VAL A O 1
ATOM 755 N N . GLY A 1 92 ? 1.009 2.918 8.982 1.00 95.88 92 GLY A N 1
ATOM 756 C CA . GLY A 1 92 ? 2.435 3.170 8.774 1.00 95.88 92 GLY A CA 1
ATOM 757 C C . GLY A 1 92 ? 2.857 3.042 7.308 1.00 95.88 92 GLY A C 1
ATOM 758 O O . GLY A 1 92 ? 3.666 3.838 6.826 1.00 95.88 92 GLY A O 1
ATOM 759 N N . GLY A 1 93 ? 2.282 2.084 6.577 1.00 93.25 93 GLY A N 1
ATOM 760 C CA . GLY A 1 93 ? 2.509 1.894 5.147 1.00 93.25 93 GLY A CA 1
ATOM 761 C C . GLY A 1 93 ? 2.029 3.086 4.321 1.00 93.25 93 GLY A C 1
ATOM 762 O O . GLY A 1 93 ? 2.782 3.586 3.483 1.00 93.25 93 GLY A O 1
ATOM 763 N N . ALA A 1 94 ? 0.821 3.592 4.590 1.00 94.38 94 ALA A N 1
ATOM 764 C CA . ALA A 1 94 ? 0.290 4.782 3.925 1.00 94.38 94 ALA A CA 1
ATOM 765 C C . ALA A 1 94 ? 1.213 5.992 4.132 1.00 94.38 94 ALA A C 1
ATOM 767 O O . ALA A 1 94 ? 1.589 6.653 3.161 1.00 94.38 94 ALA A O 1
ATOM 768 N N . LEU A 1 95 ? 1.658 6.224 5.373 1.00 94.50 95 LEU A N 1
ATOM 769 C CA . LEU A 1 95 ? 2.575 7.315 5.704 1.00 94.50 95 LEU A CA 1
ATOM 770 C C . LEU A 1 95 ? 3.931 7.168 4.998 1.00 94.50 95 LEU A C 1
ATOM 772 O O . LEU A 1 95 ? 4.437 8.124 4.413 1.00 94.50 95 LEU A O 1
ATOM 776 N N . ALA A 1 96 ? 4.507 5.962 4.987 1.00 92.38 96 ALA A N 1
ATOM 777 C CA . ALA A 1 96 ? 5.788 5.707 4.332 1.00 92.38 96 ALA A CA 1
ATOM 778 C C . ALA A 1 96 ? 5.744 5.975 2.816 1.00 92.38 96 ALA A C 1
ATOM 780 O O . ALA A 1 96 ? 6.718 6.485 2.255 1.00 92.38 96 ALA A O 1
ATOM 781 N N . PHE A 1 97 ? 4.626 5.671 2.146 1.00 91.00 97 PHE A N 1
ATOM 782 C CA . PHE A 1 97 ? 4.430 6.056 0.747 1.00 91.00 97 PHE A CA 1
ATOM 783 C C . PHE A 1 97 ? 4.202 7.562 0.594 1.00 91.00 97 PHE A C 1
ATOM 785 O O . PHE A 1 97 ? 4.832 8.171 -0.272 1.00 91.00 97 PHE A O 1
ATOM 792 N N . ALA A 1 98 ? 3.345 8.170 1.419 1.00 90.81 98 ALA A N 1
ATOM 793 C CA . ALA A 1 98 ? 3.034 9.599 1.352 1.00 90.81 98 ALA A CA 1
ATOM 794 C C . ALA A 1 98 ? 4.288 10.479 1.503 1.00 90.81 98 ALA A C 1
ATOM 796 O O . ALA A 1 98 ? 4.459 11.441 0.758 1.00 90.81 98 ALA A O 1
ATOM 797 N N . GLU A 1 99 ? 5.206 10.096 2.392 1.00 93.69 99 GLU A N 1
ATOM 798 C CA . GLU A 1 99 ? 6.480 10.788 2.630 1.00 93.69 99 GLU A CA 1
ATOM 799 C C . GLU A 1 99 ? 7.587 10.393 1.637 1.00 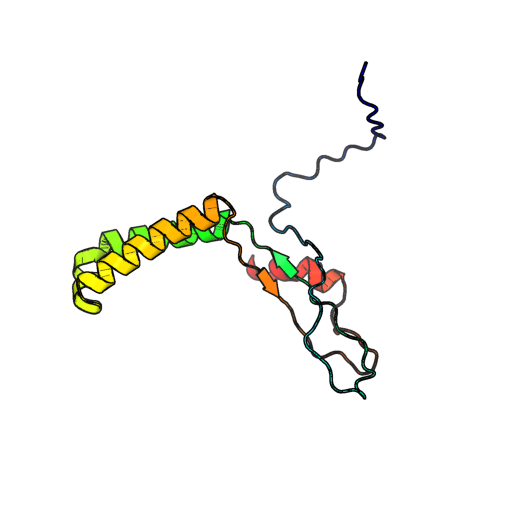93.69 99 GLU A C 1
ATOM 801 O O . GLU A 1 99 ? 8.724 10.848 1.742 1.00 93.69 99 GLU A O 1
ATOM 806 N N . GLY A 1 100 ? 7.299 9.508 0.678 1.00 88.38 100 GLY A N 1
ATOM 807 C CA . GLY A 1 100 ? 8.273 9.051 -0.314 1.00 88.38 100 GLY A CA 1
ATOM 808 C C . GLY A 1 100 ? 9.399 8.174 0.246 1.00 88.38 100 GLY A C 1
ATOM 809 O O . GLY A 1 100 ? 10.331 7.858 -0.495 1.00 88.38 100 GLY A O 1
ATOM 810 N N . ARG A 1 101 ? 9.300 7.738 1.510 1.00 88.25 101 ARG A N 1
ATOM 811 C CA . ARG A 1 101 ? 10.225 6.791 2.161 1.00 88.25 101 ARG A CA 1
ATOM 812 C C . ARG A 1 101 ? 10.095 5.367 1.616 1.00 88.25 101 ARG A C 1
ATOM 814 O O . ARG A 1 101 ? 10.996 4.555 1.801 1.00 88.25 101 ARG A O 1
ATOM 821 N N . MET A 1 102 ? 8.991 5.074 0.928 1.00 86.44 102 MET A N 1
ATOM 822 C CA . MET A 1 102 ? 8.734 3.826 0.214 1.00 86.44 102 MET A CA 1
ATOM 823 C C . MET A 1 102 ? 8.298 4.112 -1.233 1.00 86.44 102 MET A C 1
ATOM 825 O O . MET A 1 102 ? 7.749 5.166 -1.556 1.00 86.44 102 MET A O 1
ATOM 829 N N . GLY A 1 103 ? 8.561 3.181 -2.148 1.00 84.88 103 GLY A N 1
ATOM 830 C CA . GLY A 1 103 ? 8.079 3.232 -3.526 1.00 84.88 103 GLY A CA 1
ATOM 831 C C . GLY A 1 103 ? 7.896 1.829 -4.082 1.00 84.88 103 GLY A C 1
ATOM 832 O O . GLY A 1 103 ? 8.509 0.893 -3.579 1.00 84.88 103 GLY A O 1
ATOM 833 N N . ALA A 1 104 ? 7.070 1.693 -5.115 1.00 83.75 104 ALA A N 1
ATOM 834 C CA . ALA A 1 104 ? 6.960 0.444 -5.854 1.00 83.75 104 ALA A CA 1
ATOM 835 C C . ALA A 1 104 ? 7.523 0.618 -7.258 1.00 83.75 104 ALA A C 1
ATOM 837 O O . ALA A 1 104 ? 7.236 1.603 -7.948 1.00 83.75 104 ALA A O 1
ATOM 838 N N . ASP A 1 105 ? 8.296 -0.374 -7.674 1.00 85.00 105 ASP A N 1
ATOM 839 C CA . ASP A 1 105 ? 8.866 -0.452 -9.005 1.00 85.00 105 ASP A CA 1
ATOM 840 C C . ASP A 1 105 ? 8.215 -1.594 -9.765 1.00 85.00 105 ASP A C 1
ATOM 842 O O . ASP A 1 105 ? 8.079 -2.706 -9.254 1.00 85.00 105 ASP A O 1
ATOM 846 N N . GLN A 1 106 ? 7.837 -1.312 -11.002 1.00 81.62 106 GLN A N 1
ATOM 847 C CA . GLN A 1 106 ? 7.449 -2.334 -11.954 1.00 81.62 106 GLN A CA 1
ATOM 848 C C . GLN A 1 106 ? 8.631 -2.579 -12.881 1.00 81.62 106 GLN A C 1
ATOM 850 O O . GLN A 1 106 ? 9.184 -1.644 -13.471 1.00 81.62 106 GLN A O 1
ATOM 855 N N . PHE A 1 107 ? 9.017 -3.846 -12.971 1.00 80.12 107 PHE A N 1
ATOM 856 C CA . PHE A 1 107 ? 10.073 -4.313 -13.850 1.00 80.12 107 PHE A CA 1
ATOM 857 C C . PHE A 1 107 ? 9.458 -5.188 -14.925 1.00 80.12 107 PHE A C 1
ATOM 859 O O . PHE A 1 107 ? 8.671 -6.086 -14.629 1.00 80.12 107 PHE A O 1
ATOM 866 N N . LEU A 1 108 ? 9.871 -4.946 -16.161 1.00 78.25 108 LEU A N 1
ATOM 867 C CA . LEU A 1 108 ? 9.604 -5.838 -17.272 1.00 78.25 108 LEU A CA 1
ATOM 868 C C . LEU A 1 108 ? 10.918 -6.495 -17.678 1.00 78.25 108 LEU A C 1
ATOM 870 O O . LEU A 1 108 ? 11.887 -5.814 -18.016 1.00 78.25 108 LEU A O 1
ATOM 874 N N . ALA A 1 109 ? 10.948 -7.821 -17.609 1.00 79.94 109 ALA A N 1
ATOM 875 C CA . ALA A 1 109 ? 12.098 -8.620 -17.987 1.00 79.94 109 ALA A CA 1
ATOM 876 C C . ALA A 1 109 ? 11.682 -9.631 -19.052 1.00 79.94 109 ALA A C 1
ATOM 878 O O . ALA A 1 109 ? 10.677 -10.323 -18.907 1.00 79.94 109 ALA A O 1
ATOM 879 N N . VAL A 1 110 ? 12.488 -9.725 -20.103 1.00 76.25 110 VAL A N 1
ATOM 880 C CA . VAL A 1 110 ? 12.333 -10.703 -21.177 1.00 76.25 110 VAL A CA 1
ATOM 881 C C . VAL A 1 110 ? 13.637 -11.466 -21.338 1.00 76.25 110 VAL A C 1
ATOM 883 O O . VAL A 1 110 ? 14.719 -10.951 -21.038 1.00 76.25 110 VAL A O 1
ATOM 886 N N . ARG A 1 111 ? 13.546 -12.710 -21.804 1.00 78.38 111 ARG A N 1
ATOM 887 C CA . ARG A 1 111 ? 14.735 -13.433 -22.246 1.00 78.38 111 ARG A CA 1
ATOM 888 C C . ARG A 1 111 ? 15.198 -12.795 -23.563 1.00 78.38 111 ARG A C 1
ATOM 890 O O . ARG A 1 111 ? 14.379 -12.732 -24.474 1.00 78.38 111 ARG A O 1
ATOM 897 N N . PRO A 1 112 ? 16.457 -12.337 -23.671 1.00 78.62 112 PRO A N 1
ATOM 898 C CA . PRO A 1 112 ? 16.939 -11.731 -24.906 1.00 78.62 112 PRO A CA 1
ATOM 899 C C . PRO A 1 112 ? 16.950 -12.755 -26.046 1.00 78.62 112 PRO A C 1
ATOM 901 O O . PRO A 1 112 ? 17.274 -13.929 -25.818 1.00 78.62 112 PRO A O 1
ATOM 904 N N . GLY A 1 113 ? 16.604 -12.305 -27.253 1.00 73.44 113 GLY A N 1
ATOM 905 C CA . GLY A 1 113 ? 16.740 -13.085 -28.480 1.00 73.44 113 GLY A CA 1
ATOM 906 C C . GLY A 1 113 ? 18.205 -13.341 -28.846 1.00 73.44 113 GLY A C 1
ATOM 907 O O . GLY A 1 113 ? 19.128 -12.865 -28.180 1.00 73.44 113 GLY A O 1
ATOM 908 N N . ALA A 1 114 ? 18.441 -14.104 -29.918 1.00 75.69 114 ALA A N 1
ATOM 909 C CA . ALA A 1 114 ? 19.796 -14.451 -30.369 1.00 75.69 114 ALA A CA 1
ATOM 910 C C . ALA A 1 114 ? 20.661 -13.214 -30.688 1.00 75.69 114 ALA 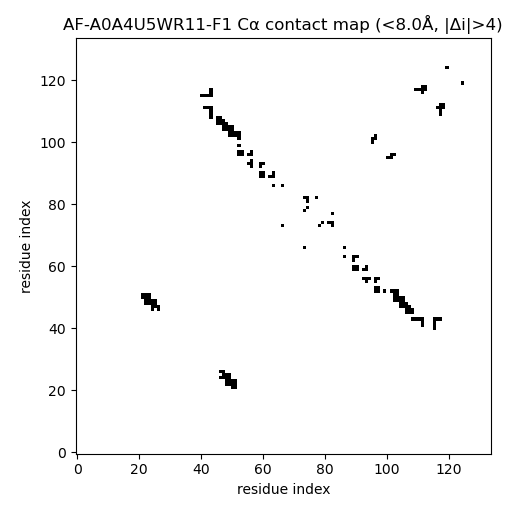A C 1
ATOM 912 O O . ALA A 1 114 ? 21.880 -13.260 -30.550 1.00 75.69 114 ALA A O 1
ATOM 913 N N . THR A 1 115 ? 20.026 -12.103 -31.065 1.00 75.56 115 THR A N 1
ATOM 914 C CA . THR A 1 115 ? 20.657 -10.811 -31.366 1.00 75.56 115 THR A CA 1
ATOM 915 C C . THR A 1 115 ? 20.674 -9.850 -30.170 1.00 75.56 115 THR A C 1
ATOM 917 O O . THR A 1 115 ? 21.173 -8.734 -30.290 1.00 75.56 115 THR A O 1
ATOM 920 N N . GLY A 1 116 ? 20.175 -10.266 -28.999 1.00 70.81 116 GLY A N 1
ATOM 921 C CA . GLY A 1 116 ? 20.127 -9.435 -27.792 1.00 70.81 116 GLY A CA 1
ATOM 922 C C . GLY A 1 116 ? 18.920 -8.510 -27.683 1.00 70.81 116 GLY A C 1
ATOM 923 O O . GLY A 1 116 ? 18.868 -7.677 -26.778 1.00 70.81 116 GLY A O 1
ATOM 924 N N . ASP A 1 117 ? 17.961 -8.637 -28.591 1.00 75.50 117 ASP A N 1
ATOM 925 C CA . ASP A 1 117 ? 16.741 -7.851 -28.612 1.00 75.50 117 ASP A CA 1
ATOM 926 C C . ASP A 1 117 ? 15.712 -8.346 -27.584 1.00 75.50 117 ASP A C 1
ATOM 928 O O . ASP A 1 117 ? 15.719 -9.493 -27.133 1.00 75.50 117 ASP A O 1
ATOM 932 N N . SER A 1 118 ? 14.817 -7.444 -27.179 1.00 73.75 118 SER A N 1
ATOM 933 C CA . SER A 1 118 ? 13.717 -7.743 -26.257 1.00 73.75 118 SER A CA 1
ATOM 934 C C . SER A 1 118 ? 12.465 -8.275 -26.962 1.00 73.75 118 SER A C 1
ATOM 936 O O . SER A 1 118 ? 11.498 -8.623 -26.287 1.00 73.75 118 SER A O 1
ATOM 938 N N . GLY A 1 119 ? 12.437 -8.261 -28.300 1.00 74.94 119 GLY A N 1
ATOM 939 C CA . GLY A 1 119 ? 11.229 -8.493 -29.094 1.00 74.94 119 GLY A CA 1
ATOM 940 C C . GLY A 1 119 ? 10.154 -7.406 -28.948 1.00 74.94 119 GLY A C 1
ATOM 941 O O . GLY A 1 119 ? 9.109 -7.518 -29.574 1.00 74.94 119 GLY A O 1
ATOM 942 N N . MET A 1 120 ? 10.392 -6.359 -28.147 1.00 70.62 120 MET A N 1
ATOM 943 C CA . MET A 1 120 ? 9.483 -5.221 -28.016 1.00 70.62 120 MET A CA 1
ATOM 944 C C . MET A 1 120 ? 9.999 -4.030 -28.809 1.00 70.62 120 MET A C 1
ATOM 946 O O . MET A 1 120 ? 11.119 -3.559 -28.588 1.00 70.62 120 MET A O 1
ATOM 950 N N . THR A 1 121 ? 9.148 -3.471 -29.658 1.00 70.06 121 THR A N 1
ATOM 951 C CA . THR A 1 121 ? 9.401 -2.163 -30.261 1.00 70.06 121 THR A CA 1
ATOM 952 C C . THR A 1 121 ? 9.182 -1.052 -29.226 1.00 70.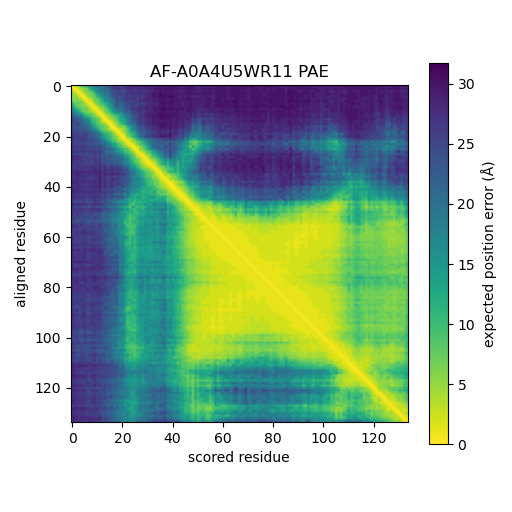06 121 THR A C 1
ATOM 954 O O . THR A 1 121 ? 8.364 -1.169 -28.308 1.00 70.06 121 THR A O 1
ATOM 957 N N . GLY A 1 122 ? 9.900 0.071 -29.357 1.00 65.19 122 GLY A N 1
ATOM 958 C CA . GLY A 1 122 ? 9.747 1.214 -28.440 1.00 65.19 122 GLY A CA 1
ATOM 959 C C . GLY A 1 122 ? 8.308 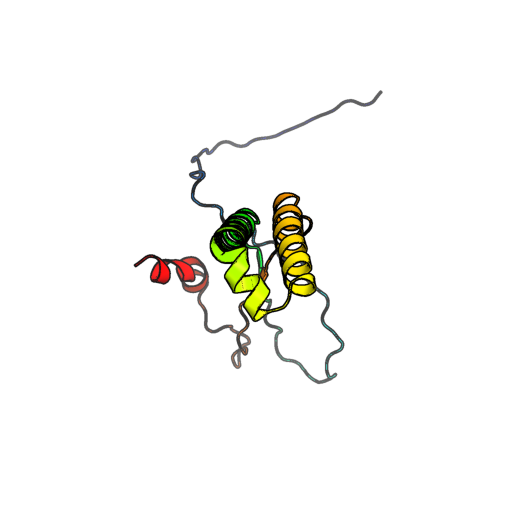1.752 -28.369 1.00 65.19 122 GLY A C 1
ATOM 960 O O . GLY A 1 122 ? 7.870 2.243 -27.329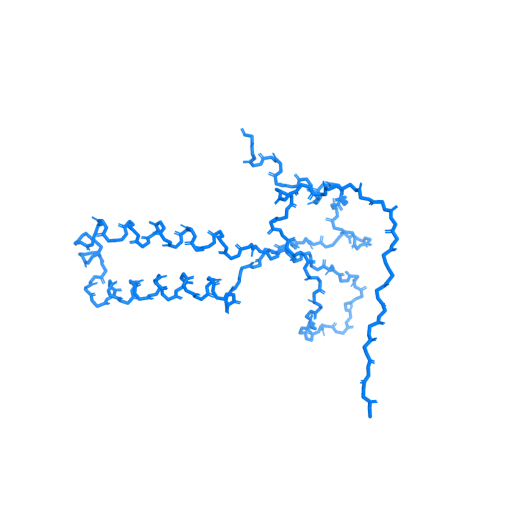 1.00 65.19 122 GLY A O 1
ATOM 961 N N . THR A 1 123 ? 7.548 1.597 -29.453 1.00 62.94 123 TH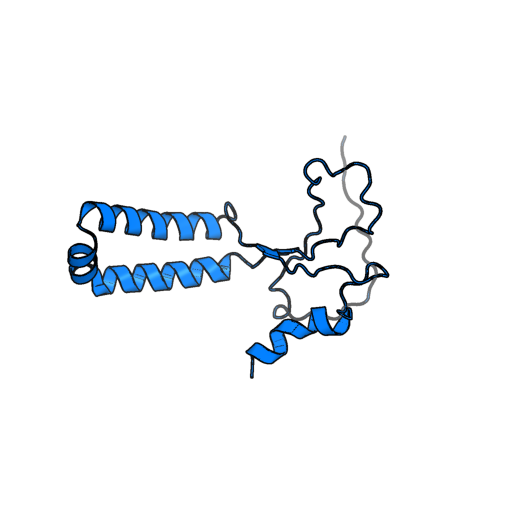R A N 1
ATOM 962 C CA . THR A 1 123 ? 6.148 2.017 -29.577 1.00 62.94 123 THR A CA 1
ATOM 963 C C . THR A 1 123 ? 5.190 1.113 -28.794 1.00 62.94 123 THR A C 1
ATOM 965 O O . THR A 1 123 ? 4.247 1.611 -28.173 1.00 62.94 123 THR A O 1
ATOM 968 N N . GLU A 1 124 ? 5.442 -0.199 -28.771 1.00 67.69 124 GLU A N 1
ATOM 969 C CA . GLU A 1 124 ? 4.674 -1.167 -27.972 1.00 67.69 124 GLU A CA 1
ATOM 970 C C . GLU A 1 124 ? 4.904 -0.944 -26.477 1.00 67.69 124 GLU A C 1
ATOM 972 O O . GLU A 1 124 ? 3.946 -0.876 -25.705 1.00 67.69 124 GLU A O 1
ATOM 977 N N . ALA A 1 125 ? 6.159 -0.715 -26.080 1.00 64.94 125 ALA A N 1
ATOM 978 C CA . ALA A 1 125 ? 6.509 -0.411 -24.696 1.00 64.94 125 ALA A CA 1
ATOM 979 C C . ALA A 1 125 ? 5.826 0.874 -24.185 1.00 64.94 125 ALA A C 1
ATOM 981 O O . ALA A 1 125 ? 5.381 0.924 -23.042 1.00 64.94 125 ALA A O 1
ATOM 982 N N . ALA A 1 126 ? 5.684 1.906 -25.024 1.00 65.56 126 ALA A N 1
ATOM 983 C CA . ALA A 1 126 ? 4.995 3.146 -24.652 1.00 65.56 126 ALA A CA 1
ATOM 984 C C . ALA A 1 126 ? 3.462 2.994 -24.575 1.00 65.56 126 ALA A C 1
ATOM 986 O O . ALA A 1 126 ? 2.793 3.726 -23.846 1.00 65.56 126 ALA A O 1
ATOM 987 N N . GLY A 1 127 ? 2.890 2.059 -25.335 1.00 68.00 127 GLY A N 1
ATOM 988 C CA . GLY A 1 127 ? 1.447 1.851 -25.442 1.00 68.00 127 GLY A CA 1
ATOM 989 C C . GLY A 1 127 ? 0.856 0.812 -24.502 1.00 68.00 127 GLY A C 1
ATOM 990 O O . GLY A 1 127 ? -0.365 0.656 -24.482 1.00 68.00 127 GLY A O 1
ATOM 991 N N . TRP A 1 128 ? 1.693 0.111 -23.737 1.00 70.00 128 TRP A N 1
ATOM 992 C CA . TRP A 1 128 ? 1.300 -1.094 -23.012 1.00 70.00 128 TRP A CA 1
ATOM 993 C C . TRP A 1 128 ? 0.162 -0.896 -22.007 1.00 70.00 128 TRP A C 1
ATOM 995 O O . TRP A 1 128 ? -0.546 -1.846 -21.737 1.00 70.00 128 TRP A O 1
ATOM 1005 N N . HIS A 1 129 ? -0.098 0.305 -21.484 1.00 69.81 129 HIS A N 1
ATOM 1006 C CA . HIS A 1 129 ? -1.240 0.530 -20.586 1.00 69.81 129 HIS A CA 1
ATOM 1007 C C . HIS A 1 129 ? -2.578 0.743 -21.302 1.00 69.81 129 HIS A C 1
ATOM 1009 O O . HIS A 1 129 ? -3.619 0.482 -20.709 1.00 69.81 129 HIS A O 1
ATOM 1015 N N . ARG A 1 130 ? -2.580 1.150 -22.579 1.00 75.75 130 ARG A N 1
ATOM 1016 C CA . ARG A 1 130 ? -3.807 1.559 -23.289 1.00 75.75 130 ARG A CA 1
ATOM 1017 C C . ARG A 1 130 ? -4.851 0.451 -23.419 1.00 75.75 130 ARG A C 1
ATOM 1019 O O . ARG A 1 130 ? -6.032 0.737 -23.551 1.00 75.75 130 ARG A O 1
ATOM 1026 N N . HIS A 1 131 ? -4.434 -0.813 -23.404 1.00 73.94 131 HIS A N 1
ATOM 1027 C CA . HIS A 1 131 ? -5.362 -1.943 -23.475 1.00 73.94 131 HIS A CA 1
ATOM 1028 C C . HIS A 1 131 ? -6.113 -2.211 -22.160 1.00 73.94 131 HIS A C 1
ATOM 1030 O O . HIS A 1 131 ? -7.149 -2.858 -22.206 1.00 73.94 131 HIS A O 1
ATOM 1036 N N . LEU A 1 132 ? -5.621 -1.711 -21.017 1.00 71.69 132 LEU A N 1
ATOM 1037 C CA . LEU A 1 132 ? -6.270 -1.862 -19.705 1.00 71.69 132 LEU A CA 1
ATOM 1038 C C . LEU A 1 132 ? -7.350 -0.800 -19.448 1.00 71.69 132 LEU A C 1
ATOM 1040 O O . LEU A 1 132 ? -8.067 -0.889 -18.458 1.00 71.69 132 LEU A O 1
ATOM 1044 N N . GLU A 1 133 ? -7.425 0.224 -20.299 1.00 71.31 133 GLU A N 1
ATOM 1045 C CA . GLU A 1 133 ? -8.380 1.336 -20.196 1.00 71.31 133 GLU A CA 1
ATOM 1046 C C . GLU A 1 133 ? -9.626 1.132 -21.078 1.00 71.31 133 GLU A C 1
ATOM 1048 O O . GLU A 1 133 ? -10.427 2.052 -21.230 1.00 71.31 133 GLU A O 1
ATOM 1053 N N . ARG A 1 134 ? -9.773 -0.055 -21.678 1.00 56.72 134 ARG A N 1
ATOM 1054 C CA . ARG A 1 134 ? -10.876 -0.434 -22.565 1.00 56.72 134 ARG A CA 1
ATOM 1055 C C . ARG A 1 134 ? -11.813 -1.405 -21.856 1.00 56.72 134 ARG A C 1
ATOM 1057 O O . ARG A 1 134 ? -13.034 -1.274 -22.075 1.00 56.72 134 ARG A O 1
#

Solvent-accessible surface area (backbone atoms only — not comparable to full-atom values): 8747 Å² total; per-residue (Å²): 140,89,86,82,91,81,89,81,87,80,93,79,88,72,86,76,62,91,84,77,73,65,62,61,66,62,91,72,90,74,85,79,78,89,73,70,93,84,69,83,69,65,76,77,79,71,54,48,39,33,52,50,36,68,60,56,29,57,50,35,51,53,50,46,52,53,47,62,80,38,39,73,64,46,28,75,73,62,36,62,69,54,40,53,52,52,50,51,48,37,58,52,48,28,49,34,20,71,72,61,79,40,78,54,73,49,75,60,86,68,79,58,45,101,87,42,43,72,88,66,53,76,67,54,69,73,47,64,64,64,74,79,77,111

Sequence (134 aa):
MPLARGLVGGPHGTPTSPLSMPFTCQGRETPPRRTRPDDHRPRPRPFRCRAPARRHVRTIDAWHRTQEEHWARFVRMVGEETARVWRLYLVGGALAFAEGRMGADQFLAVRPGATGDSGMTGTEAAGWHRHLER